Protein AF-A0A925T8Y2-F1 (afdb_monomer)

pLDDT: mean 82.65, std 13.23, range [49.69, 96.38]

Secondary structure (DSSP, 8-state):
-HHHHHHHHHHHHHHGGGGTT---EEEEEE-B-TTS-B-TTEEEEETTSS-EEE--TTSEEEEEE-SSS--EEEEETTEEEEEE-

Foldseek 3Di:
DVVVVVVVVVVVVVVPPPPPQWDWDKDKDFDADPVRQTDFQKWKDWPPDPFIDTQHPRRIDIGTDGDDDTWIWIHDVPDDIDTDD

Structure (mmCIF, N/CA/C/O backbone):
data_AF-A0A925T8Y2-F1
#
_entry.id   AF-A0A925T8Y2-F1
#
loop_
_atom_site.group_PDB
_atom_site.id
_atom_site.type_symbol
_atom_site.label_atom_id
_atom_site.label_alt_id
_atom_site.label_comp_id
_atom_site.label_asym_id
_atom_site.label_entity_id
_atom_site.label_seq_id
_atom_site.pdbx_PDB_ins_code
_atom_site.Cartn_x
_atom_site.Cartn_y
_atom_site.Cartn_z
_atom_site.occupancy
_atom_site.B_iso_or_equiv
_atom_site.auth_seq_id
_atom_site.auth_comp_id
_atom_site.auth_asym_id
_atom_site.auth_atom_id
_atom_site.pdbx_PDB_model_num
ATOM 1 N N . MET A 1 1 ? -20.108 -8.041 52.400 1.00 61.44 1 MET A N 1
ATOM 2 C CA . MET A 1 1 ? -18.764 -8.123 51.777 1.00 61.44 1 MET A CA 1
ATOM 3 C C . MET A 1 1 ? -18.725 -9.082 50.581 1.00 61.44 1 MET A C 1
ATOM 5 O O . MET A 1 1 ? -18.459 -8.622 49.484 1.00 61.44 1 MET A O 1
ATOM 9 N N . ARG A 1 2 ? -19.102 -10.366 50.718 1.00 69.69 2 ARG A N 1
ATOM 10 C CA . ARG A 1 2 ? -19.061 -11.367 49.618 1.00 69.69 2 ARG A CA 1
ATOM 11 C C . ARG A 1 2 ? -19.878 -11.020 48.351 1.00 69.69 2 ARG A C 1
ATOM 13 O O . ARG A 1 2 ? -19.426 -11.289 47.247 1.00 69.69 2 ARG A O 1
ATOM 20 N N . LYS A 1 3 ? -21.047 -10.377 48.491 1.00 64.12 3 LYS A N 1
ATOM 21 C CA . LYS A 1 3 ? -21.907 -9.977 47.351 1.00 64.12 3 LYS A CA 1
ATOM 22 C C . LYS A 1 3 ? -21.352 -8.791 46.544 1.00 64.12 3 LYS A C 1
ATOM 24 O O . LYS A 1 3 ? -21.559 -8.724 45.341 1.00 64.12 3 LYS A O 1
ATOM 29 N N . SER A 1 4 ? -20.616 -7.889 47.197 1.00 71.94 4 SER A N 1
ATOM 30 C CA . SER A 1 4 ? -19.953 -6.751 46.539 1.00 71.94 4 SER A CA 1
ATOM 31 C C . SER A 1 4 ? -18.739 -7.206 45.717 1.00 71.94 4 SER A C 1
ATOM 33 O O . SER A 1 4 ? -18.502 -6.661 44.645 1.00 71.94 4 SER A O 1
ATOM 35 N N . LEU A 1 5 ? -18.045 -8.263 46.158 1.00 78.50 5 LEU A N 1
ATOM 36 C CA . LEU A 1 5 ? -16.990 -8.924 45.382 1.00 78.50 5 LEU A CA 1
ATOM 37 C C . LEU A 1 5 ? -17.539 -9.617 44.124 1.00 78.50 5 LEU A C 1
ATOM 39 O O . LEU A 1 5 ? -16.939 -9.501 43.062 1.00 78.50 5 LEU A O 1
ATOM 43 N N . LEU A 1 6 ? -18.702 -10.275 44.212 1.00 83.88 6 LEU A N 1
ATOM 44 C CA . LEU A 1 6 ? -19.364 -10.886 43.049 1.00 83.88 6 LEU A CA 1
ATOM 45 C C . LEU A 1 6 ? -19.797 -9.842 42.008 1.00 83.88 6 LEU A C 1
ATOM 47 O O . LEU A 1 6 ? -19.596 -10.046 40.816 1.00 83.88 6 LEU A O 1
ATOM 51 N N . LEU A 1 7 ? -20.336 -8.701 42.449 1.00 85.38 7 LEU A N 1
ATOM 52 C CA . LEU A 1 7 ? -20.715 -7.604 41.552 1.00 85.38 7 LEU A CA 1
ATOM 53 C C . LEU A 1 7 ? -19.497 -6.979 40.853 1.00 85.38 7 LEU A C 1
ATOM 55 O O . LEU A 1 7 ? -19.569 -6.695 39.661 1.00 85.38 7 LEU A O 1
ATOM 59 N N . ALA A 1 8 ? -18.366 -6.833 41.550 1.00 83.75 8 ALA A N 1
ATOM 60 C CA . ALA A 1 8 ? -17.127 -6.333 40.952 1.00 83.75 8 ALA A CA 1
ATOM 61 C C . ALA A 1 8 ? -16.583 -7.267 39.852 1.00 83.75 8 ALA A C 1
ATOM 63 O O . ALA A 1 8 ? -16.143 -6.795 38.807 1.00 83.75 8 ALA A O 1
ATOM 64 N N . TRP A 1 9 ? -16.674 -8.586 40.048 1.00 82.25 9 TRP A N 1
ATOM 65 C CA . TRP A 1 9 ? -16.276 -9.583 39.047 1.00 82.25 9 TRP A CA 1
ATOM 66 C C . TRP A 1 9 ? -17.173 -9.582 37.804 1.00 82.25 9 TRP A C 1
ATOM 68 O O . TRP A 1 9 ? -16.676 -9.718 36.689 1.00 82.25 9 TRP A O 1
ATOM 78 N N . ILE A 1 10 ? -18.482 -9.385 37.978 1.00 86.06 10 ILE A N 1
ATOM 79 C CA . ILE A 1 10 ? -19.436 -9.290 36.863 1.00 86.06 10 ILE A CA 1
ATOM 80 C C . ILE A 1 10 ? -19.174 -8.020 36.041 1.00 86.06 10 ILE A C 1
ATOM 82 O O . ILE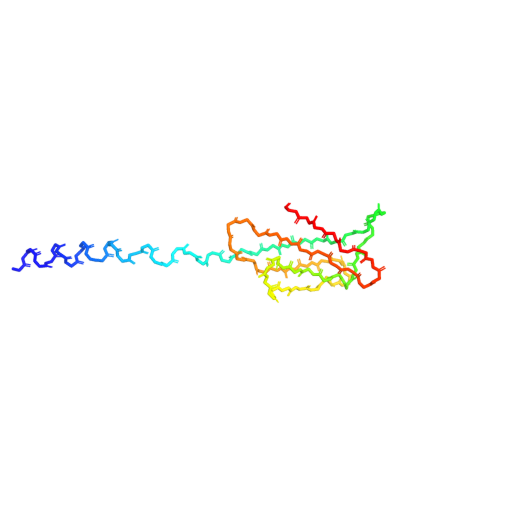 A 1 10 ? -19.135 -8.078 34.816 1.00 86.06 10 ILE A O 1
ATOM 86 N N . VAL A 1 11 ? -18.920 -6.885 36.699 1.00 83.25 11 VAL A N 1
ATOM 87 C CA . VAL A 1 11 ? -18.590 -5.617 36.021 1.00 83.25 11 VAL A CA 1
ATOM 88 C C . VAL A 1 11 ? -17.258 -5.704 35.263 1.00 83.25 11 VAL A C 1
ATOM 90 O O . VAL A 1 11 ? -17.151 -5.173 34.159 1.00 83.25 11 VAL A O 1
ATOM 93 N N . LEU A 1 12 ? -16.266 -6.414 35.808 1.00 80.19 12 LEU A N 1
ATOM 94 C CA . LEU A 1 12 ? -14.989 -6.678 35.136 1.00 80.19 12 LEU A CA 1
ATOM 95 C C . LEU A 1 12 ? -15.158 -7.559 33.881 1.00 80.19 12 LEU A C 1
ATOM 97 O O . LEU A 1 12 ? -14.519 -7.314 32.864 1.00 80.19 12 LEU A O 1
ATOM 101 N N . LEU A 1 13 ? -16.034 -8.568 33.934 1.00 78.75 13 LEU A N 1
ATOM 102 C CA . LEU A 1 13 ? -16.321 -9.461 32.802 1.00 78.75 13 LEU A CA 1
ATOM 103 C C . LEU A 1 13 ? -17.112 -8.772 31.679 1.00 78.75 13 LEU A C 1
ATOM 105 O O . LEU A 1 13 ? -16.892 -9.074 30.509 1.00 78.75 13 LEU A O 1
ATOM 109 N N . LEU A 1 14 ? -18.005 -7.834 32.013 1.00 76.38 14 LEU A N 1
ATOM 110 C CA . LEU A 1 14 ? -18.812 -7.107 31.024 1.00 76.38 14 LEU A CA 1
ATOM 111 C C . LEU A 1 14 ? -18.059 -5.967 30.313 1.00 76.38 14 LEU A C 1
ATOM 113 O O . LEU A 1 14 ? -18.509 -5.526 29.257 1.00 76.38 14 LEU A O 1
ATOM 117 N N . SER A 1 15 ? -16.932 -5.486 30.847 1.00 67.62 15 SER A N 1
ATOM 118 C CA . SER A 1 15 ? -16.155 -4.386 30.245 1.00 67.62 15 SER A CA 1
ATOM 119 C C . SER A 1 15 ? -15.079 -4.844 29.248 1.00 67.62 15 SER A C 1
ATOM 121 O O . SER A 1 15 ? -14.589 -4.040 28.456 1.00 67.62 15 SER A O 1
ATOM 123 N N . ALA A 1 16 ? -14.753 -6.140 29.222 1.00 66.25 16 ALA A N 1
ATOM 124 C CA . ALA A 1 16 ? -13.717 -6.719 28.367 1.00 66.25 16 ALA A CA 1
ATOM 125 C C . ALA A 1 16 ? -13.922 -6.593 26.833 1.00 66.25 16 ALA A C 1
ATOM 127 O O . ALA A 1 16 ? -12.917 -6.444 26.132 1.00 66.25 16 ALA A O 1
ATOM 128 N N . PRO A 1 17 ? -15.143 -6.621 26.251 1.00 66.44 17 PRO A N 1
ATOM 129 C CA . PRO A 1 17 ? -15.279 -6.687 24.793 1.00 66.44 17 PRO A CA 1
ATOM 130 C C . PRO A 1 17 ? -15.037 -5.357 24.054 1.00 66.44 17 PRO A C 1
ATOM 132 O O . PRO A 1 17 ? -15.086 -5.337 22.826 1.00 66.44 17 PRO A O 1
ATOM 135 N N . PHE A 1 18 ? -14.724 -4.253 24.741 1.00 57.81 18 PHE A N 1
ATOM 136 C CA . PHE A 1 18 ? -14.477 -2.968 24.071 1.00 57.81 18 PHE A CA 1
ATOM 137 C C . PHE A 1 18 ? -13.126 -2.882 23.344 1.00 57.81 18 PHE A C 1
ATOM 139 O O . PHE A 1 18 ? -12.986 -2.095 22.412 1.00 57.81 18 PHE A O 1
ATOM 146 N N . PHE A 1 19 ? -12.142 -3.711 23.703 1.00 55.81 19 PHE A N 1
ATOM 147 C CA . PHE A 1 19 ? -10.792 -3.637 23.123 1.00 55.81 19 PHE A CA 1
ATOM 148 C C . PHE A 1 19 ? -10.584 -4.519 21.878 1.00 55.81 19 PHE A C 1
ATOM 150 O O . PHE A 1 19 ? -9.499 -4.517 21.301 1.00 55.81 19 PHE A O 1
ATOM 157 N N . ALA A 1 20 ? -11.603 -5.260 21.427 1.00 59.12 20 ALA A N 1
ATOM 158 C CA . ALA A 1 20 ? -11.447 -6.262 20.367 1.00 59.12 20 ALA A CA 1
ATOM 159 C C . ALA A 1 20 ? -11.591 -5.727 18.923 1.00 59.12 20 ALA A C 1
ATOM 161 O O . ALA A 1 20 ? -11.384 -6.481 17.976 1.00 59.12 20 ALA A O 1
ATOM 162 N N . PHE A 1 21 ? -11.920 -4.445 18.718 1.00 58.38 21 PHE A N 1
ATOM 163 C CA . PHE A 1 21 ? -12.288 -3.915 17.391 1.00 58.38 21 PHE A CA 1
ATOM 164 C C . PHE A 1 21 ? -11.152 -3.276 16.567 1.00 58.38 21 PHE A C 1
ATOM 166 O O . PHE A 1 21 ? -11.415 -2.754 15.487 1.00 58.38 21 PHE A O 1
ATOM 173 N N . SER A 1 22 ? -9.889 -3.343 17.006 1.00 61.56 22 SER A N 1
ATOM 174 C CA . SER A 1 22 ? -8.756 -2.720 16.291 1.00 61.56 22 SER A CA 1
ATOM 175 C C . SER A 1 22 ? -7.616 -3.696 15.972 1.00 61.56 22 SER A C 1
ATOM 177 O O . SER A 1 22 ? -6.454 -3.429 16.275 1.00 61.56 22 SER A O 1
ATOM 179 N N . GLN A 1 23 ? -7.922 -4.838 15.350 1.00 71.25 23 GLN A N 1
ATOM 180 C CA . GLN A 1 23 ? -6.881 -5.696 14.773 1.00 71.25 23 GLN A CA 1
ATOM 181 C C . GLN A 1 23 ? -6.375 -5.106 13.454 1.00 71.25 23 GLN A C 1
ATOM 183 O O . GLN A 1 23 ? -6.945 -5.330 12.385 1.00 71.25 23 GLN A O 1
ATOM 188 N N . THR A 1 24 ? -5.285 -4.351 13.544 1.00 81.62 24 THR A N 1
ATOM 189 C CA . THR A 1 24 ? -4.490 -3.972 12.378 1.00 81.62 24 THR A CA 1
ATOM 190 C C . THR A 1 24 ? -3.781 -5.214 11.842 1.00 81.62 24 THR A C 1
ATOM 192 O O . THR A 1 24 ? -3.109 -5.926 12.588 1.00 81.62 24 THR A O 1
ATOM 195 N N . ARG A 1 25 ? -3.931 -5.487 10.547 1.00 88.12 25 ARG A N 1
ATOM 196 C CA . ARG A 1 25 ? -3.284 -6.602 9.846 1.00 88.12 25 ARG A CA 1
ATOM 197 C C . ARG A 1 25 ? -2.253 -6.060 8.874 1.00 88.12 25 ARG A C 1
ATOM 199 O O . ARG A 1 25 ? -2.516 -5.087 8.180 1.00 88.12 25 ARG A O 1
ATOM 206 N N . GLN A 1 26 ? -1.092 -6.691 8.802 1.00 92.50 26 GLN A N 1
ATOM 207 C CA . GLN A 1 26 ? -0.062 -6.321 7.838 1.00 92.50 26 GLN A CA 1
ATOM 208 C C . GLN A 1 26 ? -0.247 -7.137 6.557 1.00 92.50 26 GLN A C 1
ATOM 210 O O . GLN A 1 26 ? -0.289 -8.364 6.606 1.00 92.50 26 GLN A O 1
ATOM 215 N N . ILE A 1 27 ? -0.362 -6.453 5.421 1.00 92.69 27 ILE A N 1
ATOM 216 C CA . ILE A 1 27 ? -0.395 -7.046 4.085 1.00 92.69 27 ILE A CA 1
ATOM 217 C C . ILE A 1 27 ? 0.916 -6.699 3.390 1.00 92.69 27 ILE A C 1
ATOM 219 O O . ILE A 1 27 ? 1.335 -5.539 3.368 1.00 92.69 27 ILE A O 1
ATOM 223 N N . THR A 1 28 ? 1.555 -7.713 2.818 1.00 95.06 28 THR A N 1
ATOM 224 C CA . THR A 1 28 ? 2.745 -7.574 1.981 1.00 95.06 28 THR A CA 1
ATOM 225 C C . THR A 1 28 ? 2.491 -8.205 0.621 1.00 95.06 28 THR A C 1
ATOM 227 O O . THR A 1 28 ? 1.675 -9.118 0.490 1.00 95.06 28 THR A O 1
ATOM 230 N N . GLY A 1 29 ? 3.169 -7.708 -0.406 1.00 94.25 29 GLY A N 1
ATOM 231 C CA . GLY A 1 29 ? 3.018 -8.238 -1.754 1.00 94.25 29 GLY A CA 1
ATOM 232 C C . GLY A 1 29 ? 3.968 -7.594 -2.747 1.00 94.25 29 GLY A C 1
ATOM 233 O O . GLY A 1 29 ? 4.788 -6.746 -2.390 1.00 94.25 29 GLY A O 1
ATOM 234 N N . THR A 1 30 ? 3.837 -8.002 -4.004 1.00 94.81 30 THR A N 1
ATOM 235 C CA . THR A 1 30 ? 4.593 -7.462 -5.135 1.00 94.81 30 THR A CA 1
ATOM 236 C C . THR A 1 30 ? 3.619 -7.134 -6.254 1.00 94.81 30 THR A C 1
ATOM 238 O O . THR A 1 30 ? 2.742 -7.939 -6.564 1.00 94.81 30 THR A O 1
ATOM 241 N N . VAL A 1 31 ? 3.747 -5.944 -6.832 1.00 92.88 31 VAL A N 1
ATOM 242 C CA . VAL A 1 31 ? 2.957 -5.519 -7.988 1.00 92.88 31 VAL A CA 1
ATOM 243 C C . VAL A 1 31 ? 3.793 -5.726 -9.241 1.00 92.88 31 VAL A C 1
ATOM 245 O O . VAL A 1 31 ? 4.888 -5.178 -9.340 1.00 92.88 31 VAL A O 1
ATOM 248 N N . ASN A 1 32 ? 3.256 -6.488 -10.191 1.00 92.38 32 ASN A N 1
ATOM 249 C CA . ASN A 1 32 ? 3.890 -6.776 -11.475 1.00 92.38 32 ASN A CA 1
ATOM 250 C C . ASN A 1 32 ? 3.011 -6.286 -12.636 1.00 92.38 32 ASN A C 1
ATOM 252 O O . ASN A 1 32 ? 1.807 -6.077 -12.467 1.00 92.38 32 ASN A O 1
ATOM 256 N N . ASP A 1 33 ? 3.608 -6.108 -13.812 1.00 88.44 33 ASP A N 1
ATOM 257 C CA . ASP A 1 33 ? 2.903 -5.853 -15.064 1.00 88.44 33 ASP A CA 1
ATOM 258 C C . ASP A 1 33 ? 2.355 -7.151 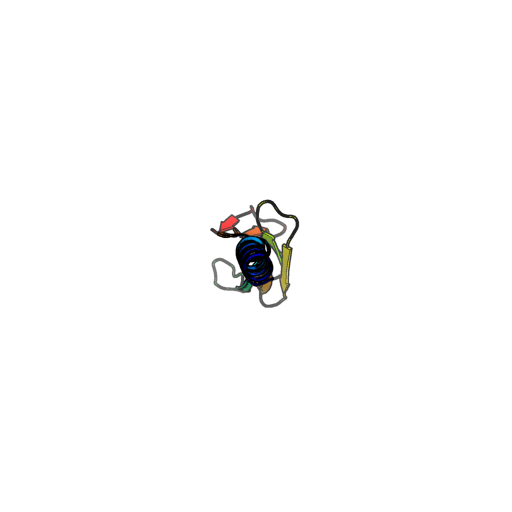-15.692 1.00 88.44 33 ASP A C 1
ATOM 260 O O . ASP A 1 33 ? 2.515 -8.250 -15.159 1.00 88.44 33 ASP A O 1
ATOM 264 N N . GLU A 1 34 ? 1.706 -7.025 -16.850 1.00 87.06 34 GLU A N 1
ATOM 265 C CA . GLU A 1 34 ? 1.133 -8.158 -17.595 1.00 87.06 34 GLU A CA 1
ATOM 266 C C . GLU A 1 34 ? 2.191 -9.159 -18.091 1.00 87.06 34 GLU A C 1
ATOM 268 O O . GLU A 1 34 ? 1.871 -10.317 -18.348 1.00 87.06 34 GLU A O 1
ATOM 273 N N . ASN A 1 35 ? 3.451 -8.731 -18.190 1.00 89.56 35 ASN A N 1
ATOM 274 C CA . ASN A 1 35 ? 4.583 -9.562 -18.588 1.00 89.56 35 ASN A CA 1
ATOM 275 C C . ASN A 1 35 ? 5.306 -10.180 -17.376 1.00 89.56 35 ASN A C 1
ATOM 277 O O . ASN A 1 35 ? 6.280 -10.913 -17.552 1.00 89.56 35 ASN A O 1
ATOM 281 N N . GLY A 1 36 ? 4.850 -9.895 -16.151 1.00 87.75 36 GLY A N 1
ATOM 282 C CA . GLY A 1 36 ? 5.456 -10.362 -14.906 1.00 87.75 36 GLY A CA 1
ATOM 283 C C . GLY A 1 36 ? 6.632 -9.516 -14.408 1.00 87.75 36 GLY A C 1
ATOM 284 O O . GLY A 1 36 ? 7.273 -9.905 -13.432 1.00 87.75 36 GLY A O 1
ATOM 285 N N . ALA A 1 37 ? 6.921 -8.372 -15.029 1.00 90.00 37 ALA A N 1
ATOM 286 C CA . ALA A 1 37 ? 7.965 -7.459 -14.582 1.00 90.00 37 ALA A CA 1
ATOM 287 C C . ALA A 1 37 ? 7.496 -6.642 -13.362 1.00 90.00 37 ALA A C 1
ATOM 289 O O . ALA A 1 37 ? 6.359 -6.165 -13.356 1.00 90.00 37 ALA A O 1
ATOM 290 N N . PRO A 1 38 ? 8.340 -6.441 -12.334 1.00 92.06 38 PRO A N 1
ATOM 291 C CA . PRO A 1 38 ? 7.968 -5.664 -11.155 1.00 92.06 38 PRO A CA 1
ATOM 292 C C . PRO A 1 38 ? 7.699 -4.197 -11.504 1.00 92.06 38 PRO A C 1
ATOM 294 O O . PRO A 1 38 ? 8.444 -3.577 -12.264 1.00 92.06 38 PRO A O 1
ATOM 297 N N . LEU A 1 39 ? 6.641 -3.633 -10.918 1.00 89.94 39 LEU A N 1
ATOM 298 C CA . LEU A 1 39 ? 6.224 -2.247 -11.121 1.00 89.94 39 LEU A CA 1
ATOM 299 C C . LEU A 1 39 ? 6.566 -1.377 -9.902 1.00 89.94 39 LEU A C 1
ATOM 301 O O . LEU A 1 39 ? 5.872 -1.442 -8.876 1.00 89.94 39 LEU A O 1
ATOM 305 N N . PRO A 1 40 ? 7.603 -0.527 -9.997 1.00 92.00 40 PRO A N 1
ATOM 306 C CA . PRO A 1 40 ? 7.917 0.436 -8.953 1.00 92.00 40 PRO A CA 1
ATOM 307 C C . PRO A 1 40 ? 6.952 1.623 -8.969 1.00 92.00 40 PRO A C 1
ATOM 309 O O . PRO A 1 40 ? 6.308 1.904 -9.978 1.00 92.00 40 PRO A O 1
ATOM 312 N N . SER A 1 41 ? 6.888 2.359 -7.857 1.00 91.06 41 SER A N 1
ATOM 313 C CA . SER A 1 41 ? 6.127 3.615 -7.755 1.00 91.06 41 SER A CA 1
ATOM 314 C C . SER A 1 41 ? 4.614 3.485 -8.001 1.00 91.06 41 SER A C 1
ATOM 316 O O . SER A 1 41 ? 3.962 4.425 -8.455 1.00 91.06 41 SER A O 1
ATOM 318 N N . VAL A 1 42 ? 4.032 2.331 -7.676 1.00 91.94 42 VAL A N 1
ATOM 319 C CA . VAL A 1 42 ? 2.582 2.110 -7.637 1.00 91.94 42 VAL A CA 1
ATOM 320 C C . VAL A 1 42 ? 2.065 2.535 -6.268 1.00 91.94 42 VAL A C 1
ATOM 322 O O . VAL A 1 42 ? 2.563 2.081 -5.239 1.00 91.94 42 VAL A O 1
ATOM 325 N N . SER A 1 43 ? 1.056 3.398 -6.242 1.00 93.38 43 SER A N 1
ATOM 326 C CA . SER A 1 43 ? 0.342 3.758 -5.023 1.00 93.38 43 SER A CA 1
ATOM 327 C C . SER A 1 43 ? -0.606 2.630 -4.625 1.00 93.38 43 SER A C 1
ATOM 329 O O . SER A 1 43 ? -1.401 2.162 -5.4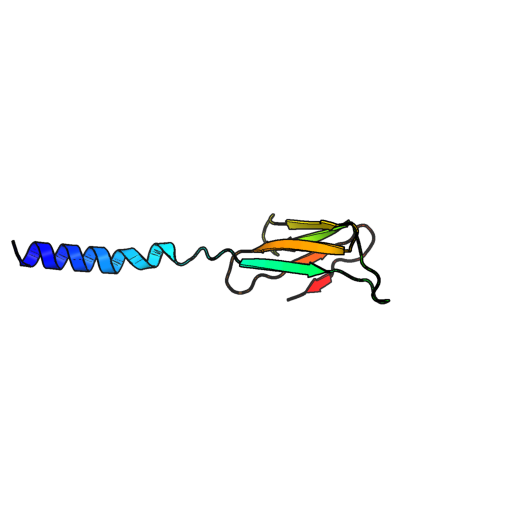39 1.00 93.38 43 SER A O 1
ATOM 331 N N . VAL A 1 44 ? -0.515 2.201 -3.369 1.00 95.06 44 VAL A N 1
ATOM 332 C CA . VAL A 1 44 ? -1.353 1.164 -2.763 1.00 95.06 44 VAL A CA 1
ATOM 333 C C . VAL A 1 44 ? -2.113 1.799 -1.609 1.00 95.06 44 VAL A C 1
ATOM 335 O O . VAL A 1 44 ? -1.505 2.171 -0.610 1.00 95.06 44 VAL A O 1
ATOM 338 N N . VAL A 1 45 ? -3.430 1.943 -1.728 1.00 94.75 45 VAL A N 1
ATOM 339 C CA . VAL A 1 45 ? -4.263 2.656 -0.745 1.00 94.75 45 VAL A CA 1
ATOM 340 C C . VAL A 1 45 ? -5.390 1.758 -0.262 1.00 94.75 45 VAL A C 1
ATOM 342 O O . VAL A 1 45 ? -6.077 1.129 -1.062 1.00 94.75 45 VAL A O 1
ATOM 345 N N . GLN A 1 46 ? -5.635 1.718 1.045 1.00 94.00 46 GLN A N 1
ATOM 346 C CA . GLN A 1 46 ? -6.824 1.060 1.574 1.00 94.00 46 GLN A CA 1
ATOM 347 C C . GLN A 1 46 ? -8.077 1.885 1.231 1.00 94.00 46 GLN A C 1
ATOM 349 O O . GLN A 1 46 ? -8.207 3.047 1.627 1.00 94.00 46 GLN A O 1
ATOM 354 N N . LYS A 1 47 ? -9.034 1.267 0.528 1.00 91.44 47 LYS A N 1
ATOM 355 C CA . LYS A 1 47 ? -10.276 1.905 0.071 1.00 91.44 47 LYS A CA 1
ATOM 356 C C . LYS A 1 47 ? -11.042 2.546 1.232 1.00 91.44 47 LYS A C 1
ATOM 358 O O . LYS A 1 47 ? -11.234 1.932 2.279 1.00 91.44 47 LYS A O 1
ATOM 363 N N . GLY A 1 48 ? -11.500 3.781 1.020 1.00 89.19 48 GLY A N 1
ATOM 364 C CA . GLY A 1 48 ? -12.249 4.550 2.021 1.00 89.19 48 GLY A CA 1
ATOM 365 C C . GLY A 1 48 ? -11.392 5.135 3.148 1.00 89.19 48 GLY A C 1
ATOM 366 O O . GLY A 1 48 ? -11.941 5.668 4.106 1.00 89.19 48 GLY A O 1
ATOM 367 N N . THR A 1 49 ? -10.063 5.052 3.047 1.00 90.19 49 THR A N 1
ATOM 368 C CA . THR A 1 49 ? -9.129 5.609 4.031 1.00 90.19 49 THR A CA 1
ATOM 369 C C . THR A 1 49 ? -8.035 6.422 3.339 1.00 90.19 49 THR A C 1
ATOM 371 O O . THR A 1 49 ? -7.855 6.335 2.126 1.00 90.19 49 THR A O 1
ATOM 374 N N . THR A 1 50 ? -7.276 7.195 4.113 1.00 90.62 50 THR A N 1
ATOM 375 C CA . THR A 1 50 ? -6.040 7.860 3.662 1.00 90.62 50 THR A CA 1
ATOM 376 C C . THR A 1 50 ? -4.791 7.012 3.916 1.00 90.62 50 THR A C 1
ATOM 378 O O . THR A 1 50 ? -3.673 7.475 3.707 1.00 90.62 50 THR A O 1
ATOM 381 N N . ASN A 1 51 ? -4.967 5.775 4.386 1.00 92.81 51 ASN A N 1
ATOM 382 C CA . ASN A 1 51 ? -3.878 4.861 4.675 1.00 92.81 51 ASN A CA 1
ATOM 383 C C . ASN A 1 51 ? -3.366 4.238 3.374 1.00 92.81 51 ASN A C 1
ATOM 385 O O . ASN A 1 51 ? -4.106 3.543 2.672 1.00 92.81 51 ASN A O 1
ATOM 389 N N . GLY A 1 52 ? -2.101 4.486 3.057 1.00 92.94 52 GLY A N 1
ATOM 390 C CA . GLY A 1 52 ? -1.493 4.017 1.827 1.00 92.94 52 GLY A CA 1
ATOM 391 C C . GLY A 1 52 ? 0.020 3.909 1.918 1.00 92.94 52 GLY A C 1
ATOM 392 O O . GLY A 1 52 ? 0.654 4.429 2.833 1.00 92.94 52 GLY A O 1
ATOM 393 N N . THR A 1 53 ? 0.588 3.215 0.945 1.00 95.31 53 THR A N 1
ATOM 394 C CA . THR A 1 53 ? 2.023 3.031 0.750 1.00 95.31 53 THR A CA 1
ATOM 395 C C . THR A 1 53 ? 2.345 3.121 -0.743 1.00 95.31 53 THR A C 1
ATOM 397 O O . THR A 1 53 ? 1.446 3.246 -1.579 1.00 95.31 53 THR A O 1
ATOM 400 N N . VAL A 1 54 ? 3.625 3.075 -1.092 1.00 94.50 54 VAL A N 1
ATOM 401 C CA . VAL A 1 54 ? 4.097 3.079 -2.480 1.00 94.50 54 VAL A CA 1
ATOM 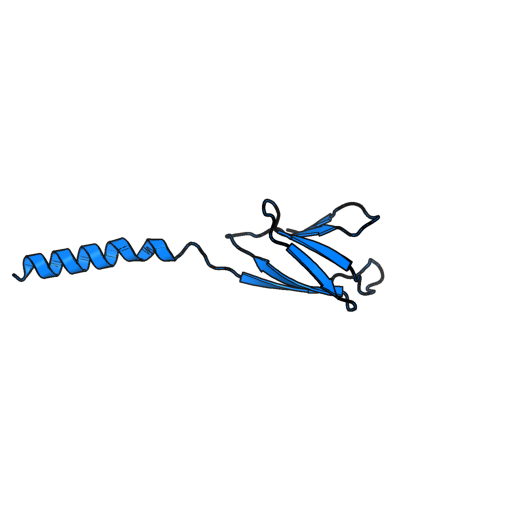402 C C . VAL A 1 54 ? 5.013 1.879 -2.686 1.00 94.50 54 VAL A C 1
ATOM 404 O O . VAL A 1 54 ? 5.798 1.549 -1.796 1.00 94.50 54 VAL A O 1
ATOM 407 N N . THR A 1 55 ? 4.913 1.210 -3.836 1.00 95.19 55 THR A N 1
ATOM 408 C CA . THR A 1 55 ? 5.813 0.097 -4.156 1.00 95.19 55 THR A CA 1
ATOM 409 C C . THR A 1 55 ? 7.254 0.580 -4.323 1.00 95.19 55 THR A C 1
ATOM 411 O O . THR A 1 55 ? 7.517 1.621 -4.935 1.00 95.19 55 THR A O 1
ATOM 414 N N . GLY A 1 56 ? 8.197 -0.193 -3.784 1.00 93.12 56 GLY A N 1
ATOM 415 C CA . GLY A 1 56 ? 9.631 0.043 -3.953 1.00 93.12 56 GLY A CA 1
ATOM 416 C C . GLY A 1 56 ? 10.138 -0.325 -5.350 1.00 93.12 56 GLY A C 1
ATOM 417 O O . GLY A 1 56 ? 9.374 -0.742 -6.217 1.00 93.12 56 GLY A O 1
ATOM 418 N N . GLU A 1 57 ? 11.452 -0.226 -5.556 1.00 90.75 57 GLU A N 1
ATOM 419 C CA . GLU A 1 57 ? 12.114 -0.498 -6.846 1.00 90.75 57 GLU A CA 1
ATOM 420 C C . GLU A 1 57 ? 11.868 -1.926 -7.372 1.00 90.75 57 GLU A C 1
ATOM 422 O O . GLU A 1 57 ? 11.714 -2.138 -8.569 1.00 90.75 57 GLU A O 1
ATOM 427 N N . SER A 1 58 ? 11.733 -2.902 -6.470 1.00 91.94 58 SER A N 1
ATOM 428 C CA . SER A 1 58 ? 11.398 -4.296 -6.791 1.00 91.94 58 SER A CA 1
ATOM 429 C C . SER A 1 58 ? 9.892 -4.575 -6.902 1.00 91.94 58 SER A C 1
ATOM 431 O O . SER A 1 58 ? 9.485 -5.734 -6.911 1.00 91.94 58 SER A O 1
ATOM 433 N N . GLY A 1 59 ? 9.042 -3.543 -6.919 1.00 92.44 59 GLY A N 1
ATOM 434 C CA . GLY A 1 59 ? 7.580 -3.672 -6.951 1.00 92.44 59 GLY A CA 1
ATOM 435 C C . GLY A 1 59 ? 6.952 -4.140 -5.633 1.00 92.44 59 GLY A C 1
ATOM 436 O O . GLY A 1 59 ? 5.740 -4.341 -5.558 1.00 92.44 59 GLY A O 1
ATOM 437 N N . THR A 1 60 ? 7.750 -4.318 -4.579 1.00 96.38 60 THR A N 1
ATOM 438 C CA . THR A 1 60 ? 7.284 -4.791 -3.269 1.00 96.38 60 THR A CA 1
ATOM 439 C C . THR A 1 60 ? 6.595 -3.686 -2.469 1.00 96.38 60 THR A C 1
ATOM 441 O O . THR A 1 60 ? 6.992 -2.523 -2.535 1.00 96.38 60 THR A O 1
ATOM 444 N N . PHE A 1 61 ? 5.570 -4.042 -1.693 1.00 95.81 61 PHE A N 1
ATOM 445 C CA . PHE A 1 61 ? 4.895 -3.129 -0.770 1.00 95.81 61 PHE A CA 1
ATOM 446 C C . PHE A 1 61 ? 4.568 -3.801 0.562 1.00 95.81 61 PHE A C 1
ATOM 448 O O . PHE A 1 61 ? 4.433 -5.022 0.666 1.00 95.81 61 PHE A O 1
ATOM 455 N N . VAL A 1 62 ? 4.403 -2.959 1.579 1.00 96.00 62 VAL A N 1
ATOM 456 C CA . VAL A 1 62 ? 3.955 -3.333 2.919 1.00 96.00 62 VAL A CA 1
ATOM 457 C C . VAL A 1 62 ? 2.960 -2.277 3.388 1.00 96.00 62 VAL A C 1
ATOM 459 O O . VAL A 1 62 ? 3.285 -1.090 3.396 1.00 96.00 62 VAL A O 1
ATOM 462 N N . ILE A 1 63 ? 1.757 -2.697 3.780 1.00 94.94 63 ILE A N 1
ATOM 463 C CA . ILE A 1 63 ? 0.709 -1.813 4.300 1.00 94.94 63 ILE A CA 1
ATOM 464 C C . ILE A 1 63 ? 0.010 -2.452 5.498 1.00 94.94 63 ILE A C 1
ATOM 466 O O . ILE A 1 63 ? -0.319 -3.636 5.494 1.00 94.94 63 ILE A O 1
ATOM 470 N N . ALA A 1 64 ? -0.215 -1.662 6.542 1.00 94.00 64 ALA A N 1
ATOM 471 C CA . ALA A 1 64 ? -0.963 -2.076 7.720 1.00 94.00 64 ALA A CA 1
ATOM 472 C C . ALA A 1 64 ? -2.423 -1.640 7.555 1.00 94.00 64 ALA A C 1
ATOM 474 O O . ALA A 1 64 ? -2.686 -0.447 7.520 1.00 94.00 64 ALA A O 1
ATOM 475 N N . VAL A 1 65 ? -3.361 -2.575 7.424 1.00 92.19 65 VAL A N 1
ATOM 476 C CA . VAL A 1 65 ? -4.779 -2.310 7.145 1.00 92.19 65 VAL A CA 1
ATOM 477 C C . VAL A 1 65 ? -5.674 -2.637 8.333 1.00 92.19 65 VAL A C 1
ATOM 479 O O . VAL A 1 65 ? -5.387 -3.538 9.122 1.00 92.19 65 VAL A O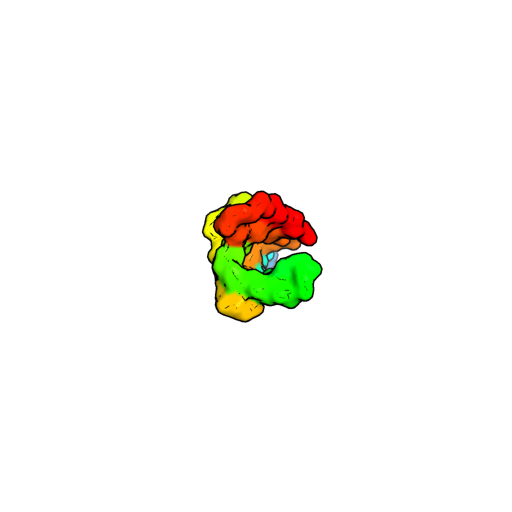 1
ATOM 482 N N . SER A 1 66 ? -6.804 -1.945 8.416 1.00 88.94 66 SER A N 1
ATOM 483 C CA . SER A 1 66 ? -7.798 -2.117 9.483 1.00 88.94 66 SER A CA 1
ATOM 484 C C . SER A 1 66 ? -9.155 -2.536 8.913 1.00 88.94 66 SER A C 1
ATOM 486 O O . SER A 1 66 ? -9.476 -2.221 7.768 1.00 88.94 66 SER A O 1
ATOM 488 N N . GLY A 1 67 ? -9.986 -3.198 9.721 1.00 85.62 67 GLY A N 1
ATOM 489 C CA . GLY A 1 67 ? -11.336 -3.638 9.334 1.00 85.62 67 GLY A CA 1
ATOM 490 C C . GLY A 1 67 ? -11.405 -5.115 8.946 1.00 85.62 67 GLY A C 1
ATOM 491 O O . GLY A 1 67 ? -10.376 -5.771 8.831 1.00 85.62 67 GLY A O 1
ATOM 492 N N . ALA A 1 68 ? -12.618 -5.656 8.782 1.00 82.12 68 ALA A N 1
ATOM 493 C CA . ALA A 1 68 ? -12.850 -7.094 8.582 1.00 82.12 68 ALA A CA 1
ATOM 494 C C . ALA A 1 68 ? -12.487 -7.593 7.169 1.00 82.12 68 ALA A C 1
ATOM 496 O O . ALA A 1 68 ? -11.896 -8.664 7.047 1.00 82.12 68 ALA A O 1
ATOM 497 N N . ASN A 1 69 ? -12.751 -6.795 6.130 1.00 85.38 69 ASN A N 1
ATOM 498 C CA . ASN A 1 69 ? -12.458 -7.110 4.723 1.00 85.38 69 ASN A CA 1
ATOM 499 C C . ASN A 1 69 ? -11.831 -5.883 4.030 1.00 85.38 69 ASN A C 1
ATOM 501 O O . ASN A 1 69 ? -12.545 -5.110 3.389 1.00 85.38 69 ASN A O 1
ATOM 505 N N . PRO A 1 70 ? -10.531 -5.617 4.250 1.00 87.75 70 PRO A N 1
ATOM 506 C CA . PRO A 1 70 ? -9.856 -4.457 3.680 1.00 87.75 70 PRO A CA 1
ATOM 507 C C . PRO A 1 70 ? -9.668 -4.632 2.168 1.00 87.75 70 PRO A C 1
ATOM 509 O O . PRO A 1 70 ? -9.115 -5.631 1.729 1.00 87.75 70 PRO A O 1
ATOM 512 N N . VAL A 1 71 ? -10.089 -3.635 1.389 1.00 92.56 71 VAL A N 1
ATOM 513 C CA . VAL A 1 71 ? -9.894 -3.586 -0.071 1.00 92.56 71 VAL A CA 1
ATOM 514 C C . VAL A 1 71 ? -8.725 -2.658 -0.382 1.00 92.56 71 VAL A C 1
ATOM 516 O O . VAL A 1 71 ? -8.666 -1.548 0.158 1.00 92.56 71 VAL A O 1
ATOM 519 N N . LEU A 1 72 ? -7.817 -3.087 -1.260 1.00 93.94 72 LEU A N 1
ATOM 520 C CA . LEU A 1 72 ? -6.662 -2.298 -1.686 1.00 93.94 72 LEU A CA 1
ATOM 521 C C . LEU A 1 72 ? -6.868 -1.759 -3.107 1.00 93.94 72 LEU A C 1
ATOM 523 O O . LEU A 1 72 ? -7.223 -2.479 -4.039 1.00 93.94 72 LEU A O 1
ATOM 527 N N . LEU A 1 73 ? -6.635 -0.462 -3.263 1.00 92.88 73 LEU A N 1
ATOM 528 C CA . LEU A 1 73 ? -6.657 0.255 -4.528 1.00 92.88 73 LEU A CA 1
ATOM 529 C C . LEU A 1 73 ? -5.225 0.448 -5.002 1.00 92.88 73 LEU A C 1
ATOM 531 O O . LEU A 1 73 ? -4.407 1.017 -4.279 1.00 92.88 73 LEU A O 1
ATOM 535 N N . PHE A 1 74 ? -4.951 0.008 -6.226 1.00 92.50 74 PHE A N 1
ATOM 536 C CA . PHE A 1 74 ? -3.650 0.162 -6.860 1.00 92.50 74 PHE A CA 1
ATOM 537 C C . PHE A 1 74 ? -3.762 1.204 -7.972 1.00 92.50 74 PHE A C 1
ATOM 539 O O . PHE A 1 74 ? -4.584 1.069 -8.886 1.00 92.50 74 PHE A O 1
ATOM 546 N N . SER A 1 75 ? -2.951 2.257 -7.897 1.00 87.69 75 SER A N 1
ATOM 547 C CA . SER A 1 75 ? -2.873 3.283 -8.934 1.00 87.69 75 SER A CA 1
ATOM 548 C C . SER A 1 75 ? -1.428 3.545 -9.329 1.00 87.69 75 SER A C 1
ATOM 550 O O . SER A 1 75 ? -0.520 3.607 -8.504 1.00 87.69 75 SER A O 1
ATOM 552 N N . TYR A 1 76 ? -1.204 3.677 -10.627 1.00 82.75 76 TYR A N 1
ATOM 553 C CA . TYR A 1 76 ? 0.100 3.967 -11.196 1.00 82.75 76 TYR A CA 1
ATOM 554 C C . TYR A 1 76 ? -0.039 5.225 -12.040 1.00 82.75 76 TYR A C 1
ATOM 556 O O . TYR A 1 76 ? -0.982 5.337 -12.828 1.00 82.75 76 T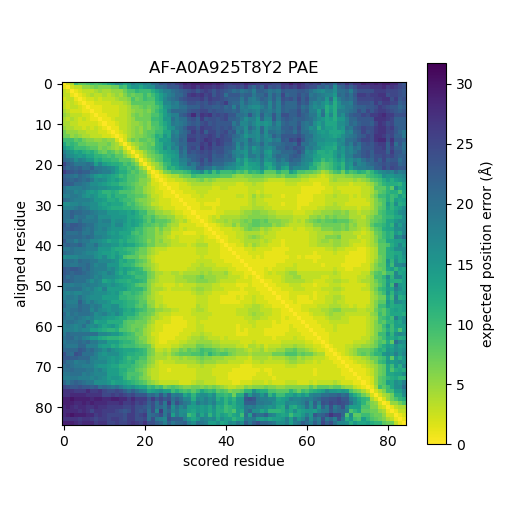YR A O 1
ATOM 564 N N . SER A 1 77 ? 0.862 6.190 -11.853 1.00 67.00 77 SER A N 1
ATOM 565 C CA . SER A 1 77 ? 0.800 7.458 -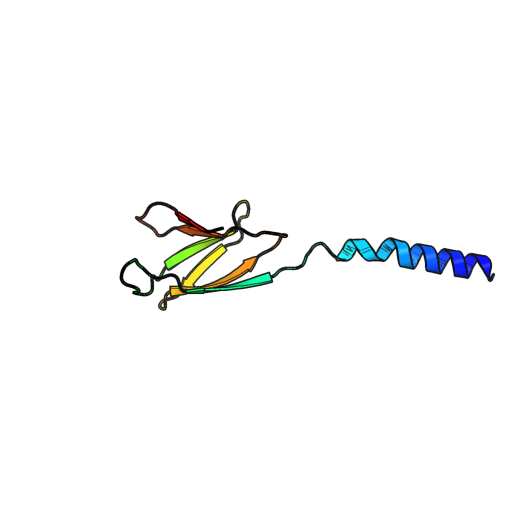12.580 1.00 67.00 77 SER A CA 1
ATOM 566 C C . SER A 1 77 ? 0.847 7.184 -14.088 1.00 67.00 77 SER A C 1
ATOM 568 O O . SER A 1 77 ? 1.834 6.661 -14.598 1.00 67.00 77 SER A O 1
ATOM 570 N N . GLY A 1 78 ? -0.255 7.471 -14.790 1.00 59.00 78 GLY A N 1
ATOM 571 C CA . GLY A 1 78 ? -0.400 7.227 -16.231 1.00 59.00 78 GLY A CA 1
ATOM 572 C C . GLY A 1 78 ? -1.201 5.980 -16.644 1.00 59.00 78 GLY A C 1
ATOM 573 O O . GLY A 1 78 ? -1.374 5.769 -17.843 1.00 59.00 78 GLY A O 1
ATOM 574 N N . ARG A 1 79 ? -1.740 5.171 -15.715 1.00 56.47 79 ARG A N 1
ATOM 575 C CA . ARG A 1 79 ? -2.675 4.066 -16.028 1.00 56.47 79 ARG A CA 1
ATOM 576 C C 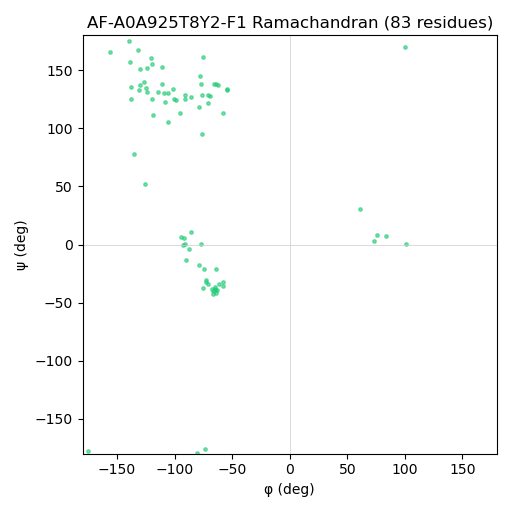. ARG A 1 79 ? -3.937 4.106 -15.156 1.00 56.47 79 ARG A C 1
ATOM 578 O O . ARG A 1 79 ? -3.917 4.605 -14.038 1.00 56.47 79 ARG A O 1
ATOM 585 N N . GLN A 1 80 ? -5.052 3.604 -15.695 1.00 57.19 80 GLN A N 1
ATOM 586 C CA . GLN A 1 80 ? -6.353 3.592 -15.012 1.00 57.19 80 GLN A CA 1
ATOM 587 C C . GLN A 1 80 ? -6.308 2.753 -13.720 1.00 57.19 80 GLN A C 1
ATOM 589 O O . GLN A 1 80 ? -5.751 1.657 -13.713 1.00 57.19 80 GLN A O 1
ATOM 594 N N . THR A 1 81 ? -6.912 3.265 -12.643 1.00 59.03 81 THR A N 1
ATOM 595 C CA . THR A 1 81 ? -7.032 2.602 -11.332 1.00 59.03 81 THR A CA 1
ATOM 596 C C . THR A 1 81 ? -7.668 1.212 -11.456 1.00 59.03 81 THR A C 1
ATOM 598 O O . THR A 1 81 ? -8.711 1.065 -12.095 1.00 59.03 81 THR A O 1
ATOM 601 N N . ARG A 1 82 ? -7.076 0.193 -10.815 1.00 66.06 82 ARG A N 1
ATOM 602 C CA . ARG A 1 82 ? -7.641 -1.166 -10.712 1.00 66.06 82 ARG A CA 1
ATOM 603 C C . ARG A 1 82 ? -7.987 -1.478 -9.252 1.00 66.06 82 ARG A C 1
ATOM 605 O O . ARG A 1 82 ? -7.170 -1.260 -8.359 1.00 66.06 82 ARG A O 1
ATOM 612 N N . GLU A 1 83 ? -9.201 -1.974 -9.017 1.00 59.19 83 GLU A N 1
ATOM 613 C CA . GLU A 1 83 ? -9.635 -2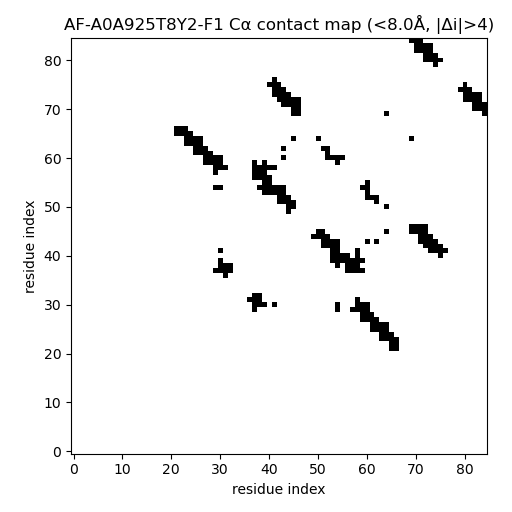.464 -7.702 1.00 59.19 83 GLU A CA 1
ATOM 614 C C . GLU A 1 83 ? -9.335 -3.968 -7.594 1.00 59.19 83 GLU A C 1
ATOM 616 O O . GLU A 1 83 ? -9.715 -4.729 -8.485 1.00 59.19 83 GLU A O 1
ATOM 621 N N . LEU A 1 84 ? -8.666 -4.394 -6.518 1.00 58.44 84 LEU A N 1
ATOM 622 C CA . LEU A 1 84 ? -8.509 -5.805 -6.149 1.00 58.44 84 LEU A CA 1
ATOM 623 C C . LEU A 1 84 ? -9.135 -6.005 -4.760 1.00 58.44 84 LEU A C 1
ATOM 625 O O . LEU A 1 84 ? -8.816 -5.263 -3.826 1.00 58.44 84 LEU A O 1
ATOM 629 N N . ALA A 1 85 ? -10.067 -6.956 -4.660 1.00 49.69 85 ALA A N 1
ATOM 630 C CA . ALA A 1 85 ? -10.802 -7.304 -3.441 1.00 49.69 85 ALA A CA 1
ATOM 631 C C . ALA A 1 85 ? -10.208 -8.540 -2.761 1.00 49.69 85 ALA A C 1
ATOM 633 O O . ALA A 1 85 ? -9.745 -9.441 -3.498 1.00 49.69 85 ALA A O 1
#

Nearest PDB structures (foldseek):
  5aq0-assembly1_A  TM=8.660E-01  e=8.065E-02  Homo sapiens
  2nsm-assembly1_A  TM=8.739E-01  e=1.748E-01  Homo sapiens
  1h8l-assembly1_A  TM=8.589E-01  e=9.170E-01  Lophonetta specularioides
  3rfz-assembly3_B  TM=6.661E-01  e=1.881E+00  Escherichia coli
  3rfz-assembly3_E-2  TM=6.939E-01  e=4.811E+00  Escherichia coli

Solvent-accessible surface area (backbone atoms only — not comparable to full-atom values): 5145 Å² total; per-residue (Å²): 111,74,68,62,55,52,51,53,53,52,55,56,65,70,58,58,75,76,76,73,84,73,65,68,43,80,48,72,52,70,43,56,50,99,87,66,48,56,36,47,64,28,40,41,29,38,68,98,56,92,52,63,40,58,19,38,84,75,5,36,39,67,45,78,44,61,70,96,79,68,35,45,35,42,38,38,94,94,53,84,73,48,83,51,121

Sequence (85 aa):
MRKSLLLAWIVLLLSAPFFAFSQTRQITGTVNDENGAPLPSVSVVQKGTTNGTVTGESGTFVIAVSGANPVLLFSYSGRQTRELA

Radius of gyration: 21.31 Å; Cα contacts (8 Å, |Δi|>4): 139; chains: 1; bounding box: 34×19×70 Å

Mean predicted aligned error: 10.54 Å